Protein AF-A0A067RN87-F1 (afdb_monomer_lite)

Secondary structure (DSSP, 8-state):
---TTTTSHHHHHHHHHTT-------TT-GGG-HIIIIIIHHHHHH--

Sequence (48 aa):
DNARPHTARRTASLLQEFSWEVFNHPPYSPDLAPSDFHLFLHLKKFLS

Structure (mmCIF, N/CA/C/O backbone):
data_AF-A0A067RN87-F1
#
_entry.id   AF-A0A067RN87-F1
#
loop_
_atom_site.group_PDB
_atom_site.id
_atom_site.type_symbol
_atom_site.label_atom_id
_atom_site.label_alt_id
_atom_site.label_comp_id
_atom_site.label_asym_id
_atom_site.label_entity_id
_atom_site.label_seq_id
_atom_site.pdbx_PDB_ins_code
_atom_site.Cartn_x
_atom_site.Cartn_y
_atom_site.Cartn_z
_atom_site.occupancy
_atom_site.B_iso_or_equiv
_atom_site.auth_seq_id
_atom_site.auth_comp_id
_atom_site.auth_asym_id
_atom_site.auth_atom_id
_atom_site.pdbx_PDB_model_num
ATOM 1 N N . ASP A 1 1 ? -2.238 4.578 -1.909 1.00 71.25 1 ASP A N 1
ATOM 2 C CA . ASP A 1 1 ? -1.083 3.700 -1.636 1.00 71.25 1 ASP A CA 1
ATOM 3 C C . ASP A 1 1 ? 0.165 3.898 -2.521 1.00 71.25 1 ASP A C 1
ATOM 5 O O . ASP A 1 1 ? 1.272 3.652 -2.071 1.00 71.25 1 ASP A O 1
ATOM 9 N N . ASN A 1 2 ? 0.075 4.446 -3.742 1.00 76.38 2 ASN A N 1
ATOM 10 C CA . ASN A 1 2 ? 1.255 4.659 -4.614 1.00 76.38 2 ASN A CA 1
ATOM 11 C C . ASN A 1 2 ? 2.138 5.877 -4.245 1.00 76.38 2 ASN A C 1
ATOM 13 O O . ASN A 1 2 ? 2.593 6.630 -5.110 1.00 76.38 2 ASN A O 1
ATOM 17 N N . ALA A 1 3 ? 2.370 6.110 -2.952 1.00 74.25 3 ALA A N 1
ATOM 18 C CA . ALA A 1 3 ? 3.221 7.201 -2.484 1.00 74.25 3 ALA A CA 1
ATOM 19 C C . ALA A 1 3 ? 4.680 7.024 -2.954 1.00 74.25 3 ALA A C 1
ATOM 21 O O . ALA A 1 3 ? 5.128 5.919 -3.254 1.00 74.25 3 ALA A O 1
ATOM 22 N N . ARG A 1 4 ? 5.444 8.126 -2.991 1.00 76.94 4 ARG A N 1
ATOM 23 C CA . ARG A 1 4 ? 6.818 8.179 -3.539 1.00 76.94 4 ARG A CA 1
ATOM 24 C C . ARG A 1 4 ? 7.768 7.049 -3.080 1.00 76.94 4 ARG A C 1
ATOM 26 O O . ARG A 1 4 ? 8.568 6.620 -3.906 1.00 76.94 4 ARG A O 1
ATOM 33 N N . PRO A 1 5 ? 7.722 6.539 -1.830 1.00 78.62 5 PRO A N 1
ATOM 34 C CA . PRO A 1 5 ? 8.557 5.400 -1.430 1.00 78.62 5 PRO A CA 1
ATOM 35 C C . PRO A 1 5 ? 8.182 4.080 -2.127 1.00 78.62 5 PRO A C 1
ATOM 37 O O . PRO A 1 5 ? 9.061 3.289 -2.465 1.00 78.62 5 PRO A O 1
ATOM 40 N N . HIS A 1 6 ? 6.892 3.851 -2.387 1.00 72.88 6 HIS A N 1
ATOM 41 C CA . HIS A 1 6 ? 6.384 2.625 -3.016 1.00 72.88 6 HIS A CA 1
ATOM 42 C C . HIS A 1 6 ? 6.622 2.599 -4.528 1.00 72.88 6 HIS A C 1
ATOM 44 O O . HIS A 1 6 ? 6.764 1.533 -5.116 1.00 72.88 6 HIS A O 1
ATOM 50 N N . THR A 1 7 ? 6.750 3.771 -5.150 1.00 78.44 7 THR A N 1
ATOM 51 C CA . THR A 1 7 ? 7.066 3.926 -6.579 1.00 78.44 7 THR A CA 1
ATOM 52 C C . THR A 1 7 ? 8.544 4.217 -6.844 1.00 78.44 7 THR A C 1
ATOM 54 O O . THR A 1 7 ? 8.948 4.412 -7.991 1.00 78.44 7 THR A O 1
ATOM 57 N N . ALA A 1 8 ? 9.383 4.235 -5.802 1.00 88.56 8 ALA A N 1
ATOM 58 C CA . ALA A 1 8 ? 10.818 4.416 -5.957 1.00 88.56 8 ALA A CA 1
ATOM 59 C C . ALA A 1 8 ? 11.407 3.320 -6.858 1.00 88.56 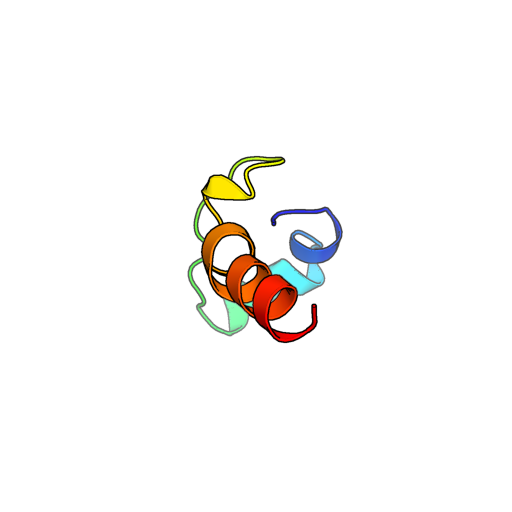8 ALA A C 1
ATOM 61 O O . ALA A 1 8 ? 11.009 2.157 -6.791 1.00 88.56 8 ALA A O 1
ATOM 62 N N . ARG A 1 9 ? 12.418 3.678 -7.663 1.00 89.12 9 ARG A N 1
ATOM 63 C CA . ARG A 1 9 ? 13.004 2.785 -8.678 1.00 89.12 9 ARG A CA 1
ATOM 64 C C . ARG A 1 9 ? 13.391 1.410 -8.129 1.00 89.12 9 ARG A C 1
ATOM 66 O O . ARG A 1 9 ? 13.157 0.414 -8.792 1.00 89.12 9 ARG A O 1
ATOM 73 N N . ARG A 1 10 ? 13.958 1.355 -6.917 1.00 91.38 10 ARG A N 1
ATOM 74 C CA . ARG A 1 10 ? 14.343 0.087 -6.274 1.00 91.38 10 ARG A CA 1
ATOM 75 C C . ARG A 1 10 ? 13.134 -0.811 -6.008 1.00 91.38 10 ARG A C 1
ATOM 77 O O . ARG A 1 10 ? 13.191 -1.991 -6.322 1.00 91.38 10 ARG A O 1
ATOM 84 N N . THR A 1 11 ? 12.054 -0.244 -5.476 1.00 91.62 11 THR A N 1
ATOM 85 C CA . THR A 1 11 ? 10.804 -0.964 -5.211 1.00 91.62 11 THR A CA 1
ATOM 86 C C . THR A 1 11 ? 10.188 -1.474 -6.511 1.00 91.62 11 THR A C 1
ATOM 88 O O . THR A 1 11 ? 9.857 -2.648 -6.605 1.00 91.62 11 THR A O 1
ATOM 91 N N . ALA A 1 12 ? 10.120 -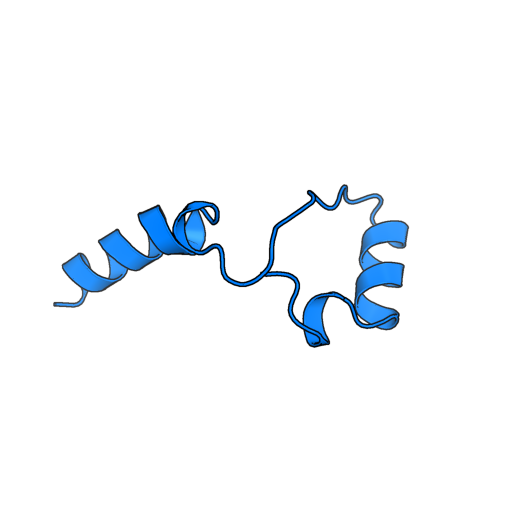0.630 -7.545 1.00 91.50 12 ALA A N 1
ATOM 92 C CA . ALA A 1 12 ? 9.595 -1.023 -8.852 1.00 91.50 12 ALA A CA 1
ATOM 93 C C . ALA A 1 12 ? 10.416 -2.152 -9.508 1.00 91.50 12 ALA A C 1
ATOM 95 O O . ALA A 1 12 ? 9.838 -3.103 -10.028 1.00 91.50 12 ALA A O 1
ATOM 96 N N . SER A 1 13 ? 11.752 -2.086 -9.440 1.00 94.44 13 SER A N 1
ATOM 97 C CA . SER A 1 13 ? 12.625 -3.151 -9.956 1.00 94.44 13 SER A CA 1
ATOM 98 C C . SER A 1 13 ? 12.409 -4.481 -9.235 1.00 94.44 13 SER A C 1
ATOM 100 O O . SER A 1 13 ? 12.346 -5.516 -9.888 1.00 94.44 13 SER A O 1
ATOM 102 N N . LEU A 1 14 ? 12.246 -4.450 -7.911 1.00 95.56 14 LEU A N 1
ATOM 103 C CA . LEU A 1 14 ? 11.991 -5.645 -7.108 1.00 95.56 14 LEU A CA 1
ATOM 104 C C . LEU A 1 14 ? 10.638 -6.290 -7.461 1.00 95.56 14 LEU A C 1
ATOM 106 O O . LEU A 1 14 ? 10.544 -7.504 -7.609 1.00 95.56 14 LEU A O 1
ATOM 110 N N . LEU A 1 15 ? 9.588 -5.480 -7.637 1.00 95.62 15 LEU A N 1
ATOM 111 C CA . LEU A 1 15 ? 8.265 -5.973 -8.039 1.00 95.62 15 LEU A CA 1
ATOM 112 C C . LEU A 1 15 ? 8.313 -6.654 -9.413 1.00 95.62 15 LEU A C 1
ATOM 114 O O . LEU A 1 15 ? 7.696 -7.701 -9.600 1.00 95.62 15 LEU A O 1
ATOM 118 N N . GLN A 1 16 ? 9.090 -6.099 -10.348 1.00 95.06 16 GLN A N 1
ATOM 119 C CA . GLN A 1 16 ? 9.311 -6.710 -11.656 1.00 95.06 16 GLN A CA 1
ATOM 120 C C . GLN A 1 16 ? 10.094 -8.027 -11.553 1.00 95.06 16 GLN A C 1
ATOM 122 O O . GLN A 1 16 ? 9.717 -9.001 -12.200 1.00 95.06 16 GLN A O 1
ATOM 127 N N . GLU A 1 17 ? 11.155 -8.075 -10.743 1.00 97.56 17 GLU A N 1
ATOM 128 C CA . GLU A 1 17 ? 11.948 -9.290 -10.507 1.00 97.56 17 GLU A CA 1
ATOM 129 C C . GLU A 1 17 ? 11.081 -10.429 -9.956 1.00 97.56 17 GLU A C 1
ATOM 131 O O . GLU A 1 17 ? 11.171 -11.566 -10.420 1.00 97.56 17 GLU A O 1
ATOM 136 N N . PHE A 1 18 ? 10.165 -10.112 -9.041 1.00 97.38 18 PHE A N 1
ATOM 137 C CA . PHE A 1 18 ? 9.208 -11.078 -8.507 1.00 97.38 18 PHE A CA 1
ATOM 138 C C . PHE A 1 18 ? 8.009 -11.357 -9.420 1.00 97.38 18 PHE A C 1
ATOM 140 O O . PHE A 1 18 ? 7.181 -12.202 -9.082 1.00 97.38 18 PHE A O 1
ATOM 147 N N . SER A 1 19 ? 7.912 -10.696 -10.579 1.00 96.12 19 SER A N 1
ATOM 148 C CA . SER A 1 19 ? 6.772 -10.799 -11.501 1.00 96.12 19 SER A CA 1
ATOM 149 C C . SER A 1 19 ? 5.427 -10.477 -10.837 1.00 96.12 19 SER A C 1
ATOM 151 O O . SER A 1 19 ? 4.408 -11.102 -11.132 1.00 96.12 19 SER A O 1
ATOM 153 N N . TRP A 1 20 ? 5.417 -9.517 -9.911 1.00 96.88 20 TRP A N 1
ATOM 154 C CA . TRP A 1 20 ? 4.198 -9.081 -9.237 1.00 96.88 20 TRP A CA 1
ATOM 155 C C . TRP A 1 20 ? 3.472 -8.028 -10.065 1.00 96.88 20 TRP A C 1
ATOM 157 O O . TRP A 1 20 ? 4.046 -7.007 -10.449 1.00 96.88 20 TRP A O 1
ATOM 167 N N . GLU A 1 21 ? 2.187 -8.267 -10.310 1.00 94.56 21 GLU A N 1
ATOM 168 C CA . GLU A 1 21 ? 1.322 -7.287 -10.952 1.00 94.56 21 GLU A CA 1
ATOM 169 C C . GLU A 1 21 ? 1.009 -6.142 -9.982 1.00 94.56 21 GLU A C 1
ATOM 171 O O . GLU A 1 21 ? 0.624 -6.355 -8.831 1.00 94.56 21 GLU A O 1
ATOM 176 N N . VAL A 1 22 ? 1.172 -4.909 -10.462 1.00 90.88 22 VAL A N 1
ATOM 177 C CA . VAL A 1 22 ? 0.861 -3.698 -9.701 1.00 90.88 22 VAL A CA 1
ATOM 178 C C . VAL A 1 22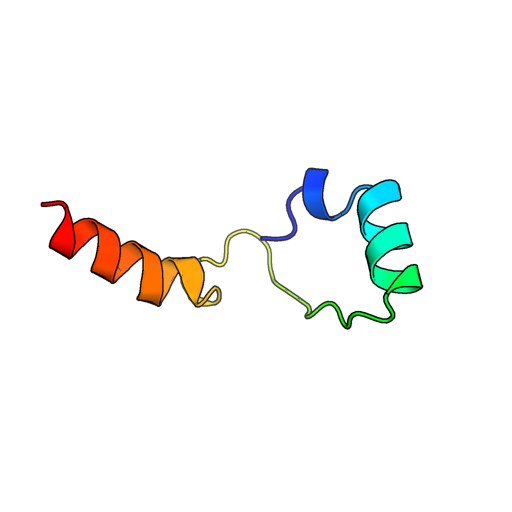 ? -0.431 -3.105 -10.240 1.00 90.88 22 VAL A C 1
ATOM 180 O O . VAL A 1 22 ? -0.475 -2.608 -11.365 1.00 90.88 22 VAL A O 1
ATOM 183 N N . PHE A 1 23 ? -1.482 -3.124 -9.425 1.00 90.62 23 PHE A N 1
ATOM 184 C CA . PHE A 1 23 ? -2.758 -2.520 -9.790 1.00 90.62 23 PHE A CA 1
ATOM 185 C C . PHE A 1 23 ? -2.672 -0.992 -9.797 1.00 90.62 23 PHE A C 1
ATOM 187 O O . PHE A 1 23 ? -2.098 -0.367 -8.899 1.00 90.62 23 PHE A O 1
ATOM 194 N N . ASN A 1 24 ? -3.304 -0.374 -10.797 1.00 89.38 24 ASN A N 1
ATOM 195 C CA . ASN A 1 24 ? -3.463 1.074 -10.835 1.00 89.38 24 ASN A CA 1
ATOM 196 C C . ASN A 1 24 ? -4.304 1.527 -9.640 1.00 89.38 24 ASN A C 1
ATOM 198 O O . ASN A 1 24 ? -5.479 1.189 -9.529 1.00 89.38 24 ASN A O 1
ATOM 202 N N . HIS A 1 25 ? -3.696 2.324 -8.766 1.00 88.88 25 HIS A N 1
ATOM 203 C CA . HIS A 1 25 ? -4.361 2.880 -7.598 1.00 88.88 25 HIS A CA 1
ATOM 204 C C . HIS A 1 25 ? -4.278 4.413 -7.632 1.00 88.88 25 HIS A C 1
ATOM 206 O O . HIS A 1 25 ? -3.163 4.955 -7.688 1.00 88.88 25 HIS A O 1
ATOM 212 N N . PRO A 1 26 ? -5.425 5.117 -7.614 1.00 88.81 26 PRO A N 1
ATOM 213 C CA . PRO A 1 26 ? -5.443 6.567 -7.690 1.00 88.81 26 PRO A CA 1
ATOM 214 C C . PRO A 1 26 ? -4.855 7.226 -6.428 1.00 88.81 26 PRO A C 1
ATOM 216 O O . PRO A 1 26 ? -4.815 6.623 -5.350 1.00 88.81 26 PRO A O 1
ATOM 219 N N . PRO A 1 27 ? -4.346 8.466 -6.535 1.00 86.75 27 PRO A N 1
ATOM 220 C CA . PRO A 1 27 ? -3.883 9.214 -5.373 1.00 86.75 27 PRO A CA 1
ATOM 221 C C . PRO A 1 27 ? -5.010 9.440 -4.356 1.00 86.75 27 PRO A C 1
ATOM 223 O O . PRO A 1 27 ? -6.111 9.826 -4.731 1.00 86.75 27 PRO A O 1
ATOM 226 N N . TYR A 1 28 ? -4.691 9.280 -3.067 1.00 83.75 28 TYR A N 1
ATOM 227 C CA . TYR A 1 28 ? -5.585 9.588 -1.940 1.00 83.75 28 TYR A CA 1
ATOM 228 C C . TYR A 1 28 ? -6.946 8.867 -1.963 1.00 83.75 28 TYR A C 1
ATOM 230 O O . TYR A 1 28 ? -7.952 9.462 -1.590 1.00 83.75 28 TYR A O 1
ATOM 238 N N . SER A 1 29 ? -6.975 7.587 -2.346 1.00 89.94 29 SER A N 1
ATOM 239 C CA . SER A 1 29 ? -8.205 6.776 -2.397 1.00 89.94 29 SER A CA 1
ATOM 240 C C . SER A 1 29 ? -8.239 5.663 -1.336 1.00 89.94 29 SER A C 1
ATOM 242 O O . SER A 1 29 ? -8.132 4.483 -1.677 1.00 89.94 29 SER A O 1
ATOM 244 N N . PRO A 1 30 ? -8.348 6.003 -0.036 1.00 87.88 30 PRO A N 1
ATOM 245 C CA . PRO A 1 30 ? -8.402 5.012 1.045 1.00 87.88 30 PRO A CA 1
ATOM 246 C C . PRO A 1 30 ? -9.672 4.147 0.993 1.00 87.88 30 PRO A C 1
ATOM 248 O O . PRO A 1 30 ? -9.674 3.005 1.437 1.00 87.88 30 PRO A O 1
ATOM 251 N N . ASP A 1 31 ? -10.752 4.654 0.405 1.00 91.00 31 ASP A N 1
ATOM 252 C CA . ASP A 1 31 ? -11.985 3.911 0.130 1.00 91.00 31 ASP A CA 1
ATOM 253 C C . ASP A 1 31 ? -11.781 2.751 -0.857 1.00 91.00 31 ASP A C 1
ATOM 255 O O . ASP A 1 31 ? -12.542 1.787 -0.841 1.00 91.00 31 ASP A O 1
ATOM 259 N N . LEU A 1 32 ? -10.729 2.809 -1.677 1.00 90.81 32 LEU A N 1
ATOM 260 C CA . LEU A 1 32 ? -10.373 1.751 -2.622 1.00 90.81 32 LEU A CA 1
ATOM 261 C C . LEU A 1 32 ? -9.346 0.762 -2.064 1.00 90.81 32 LEU A C 1
ATOM 263 O O . LEU A 1 32 ? -9.054 -0.239 -2.715 1.00 90.81 32 LEU A O 1
ATOM 267 N N . ALA A 1 33 ? -8.771 1.033 -0.892 1.00 93.06 33 ALA A N 1
ATOM 268 C CA . ALA A 1 33 ? -7.771 0.179 -0.266 1.00 93.06 33 ALA A CA 1
ATOM 269 C C . ALA A 1 33 ? -8.436 -0.732 0.785 1.00 93.06 33 ALA A C 1
ATOM 271 O O . ALA A 1 33 ? -8.862 -0.238 1.832 1.00 93.06 33 ALA A O 1
ATOM 272 N N . PRO A 1 34 ? -8.509 -2.064 0.572 1.00 92.75 34 PRO A N 1
ATOM 273 C CA . PRO A 1 34 ? -9.138 -2.989 1.525 1.00 92.75 34 PRO A CA 1
ATOM 274 C C . PRO A 1 34 ? -8.539 -2.937 2.933 1.00 92.75 34 PRO A C 1
ATOM 276 O O . PRO A 1 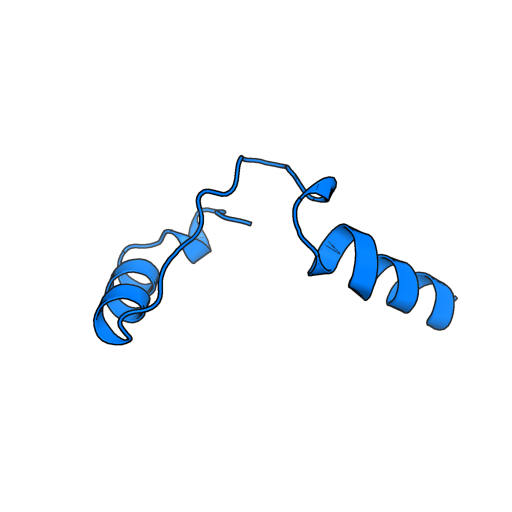34 ? -9.244 -3.127 3.927 1.00 92.75 34 PRO A O 1
ATOM 279 N N . SER A 1 35 ? -7.243 -2.641 3.034 1.00 94.31 35 SER A N 1
ATOM 280 C CA . SER A 1 35 ? -6.569 -2.387 4.306 1.00 94.31 35 SER A CA 1
ATOM 281 C C . SER A 1 35 ? -7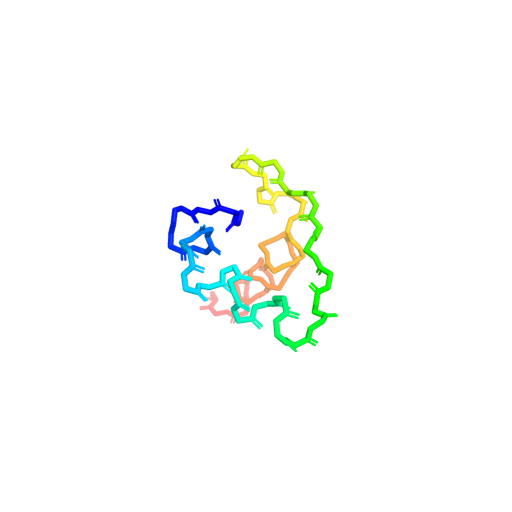.201 -1.221 5.071 1.00 94.31 35 SER A C 1
ATOM 283 O O . SER A 1 35 ? -7.452 -1.348 6.266 1.00 94.31 35 SER A O 1
ATOM 285 N N . ASP A 1 36 ? -7.506 -0.115 4.395 1.00 93.25 36 ASP A N 1
ATOM 286 C CA . ASP A 1 36 ? -8.012 1.108 5.015 1.00 93.25 36 ASP A CA 1
ATOM 287 C C . ASP A 1 36 ? -9.507 1.014 5.347 1.00 93.25 36 ASP A C 1
ATOM 289 O O . ASP A 1 36 ? -9.892 1.218 6.504 1.00 93.25 36 ASP A O 1
ATOM 293 N N . PHE A 1 37 ? -10.360 0.673 4.373 1.00 91.81 37 PHE A N 1
ATOM 294 C CA . PHE A 1 37 ? -11.815 0.694 4.584 1.00 91.81 37 PHE A CA 1
ATOM 295 C C . PHE A 1 37 ? -12.344 -0.518 5.361 1.00 91.81 37 PHE A C 1
ATOM 297 O O . PHE A 1 37 ? -13.408 -0.429 5.978 1.00 91.81 37 PHE A O 1
ATOM 304 N N . HIS A 1 38 ? -11.632 -1.650 5.344 1.00 93.44 38 HIS A N 1
ATOM 305 C CA . HIS A 1 38 ? -12.064 -2.865 6.031 1.00 93.44 38 HIS A CA 1
ATOM 306 C C . HIS A 1 38 ? -11.173 -3.186 7.229 1.00 93.44 38 HIS A C 1
ATOM 308 O O . HIS A 1 38 ? -11.638 -3.092 8.366 1.00 93.44 38 HIS A O 1
ATOM 314 N N . LEU A 1 39 ? -9.907 -3.548 7.014 1.00 96.44 39 LEU A N 1
ATOM 315 C CA . LEU A 1 39 ? -9.058 -4.081 8.086 1.00 96.44 39 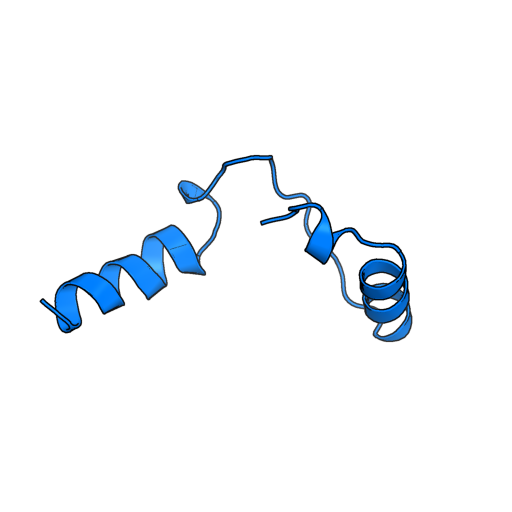LEU A CA 1
ATOM 316 C C . LEU A 1 39 ? -8.838 -3.060 9.212 1.00 96.44 39 LEU A C 1
ATOM 318 O O . LEU A 1 39 ? -9.170 -3.331 10.367 1.00 96.44 39 LEU A O 1
ATOM 322 N N . PHE A 1 40 ? -8.318 -1.875 8.891 1.00 94.81 40 PHE A N 1
ATOM 323 C CA . PHE A 1 40 ? -8.003 -0.856 9.890 1.00 94.81 40 PHE A CA 1
ATOM 324 C C . PHE A 1 40 ? -9.246 -0.241 10.522 1.00 94.81 40 PHE A C 1
ATOM 326 O O . PHE A 1 40 ? -9.210 0.130 11.696 1.00 94.81 40 PHE A O 1
ATOM 333 N N . LEU A 1 41 ? -10.360 -0.181 9.792 1.00 94.00 41 LEU A N 1
ATOM 334 C CA . LEU A 1 41 ? -11.640 0.228 10.360 1.00 94.00 41 LEU A CA 1
ATOM 335 C C . LEU A 1 41 ? -12.079 -0.719 11.488 1.00 94.00 41 LEU A C 1
ATOM 337 O O . LEU A 1 41 ? -12.446 -0.255 12.568 1.00 94.00 41 LEU A O 1
ATOM 341 N N . HIS A 1 42 ? -12.028 -2.034 11.260 1.00 95.44 42 HIS A N 1
ATOM 342 C CA . HIS A 1 42 ? -12.392 -3.019 12.282 1.00 95.44 42 HIS A CA 1
ATOM 343 C C . HIS A 1 42 ? -11.362 -3.079 13.408 1.00 95.44 42 HIS A C 1
ATOM 345 O O . HIS A 1 42 ? -11.745 -3.150 14.573 1.00 95.44 42 HIS A O 1
ATOM 351 N N . LEU A 1 43 ? -10.072 -2.969 13.083 1.00 97.25 43 LEU A N 1
ATOM 352 C CA . LEU A 1 43 ? -9.008 -2.944 14.082 1.00 97.25 43 LEU A CA 1
ATOM 353 C C . LEU A 1 43 ? -9.171 -1.765 15.049 1.00 97.25 43 LEU A C 1
ATOM 355 O O . LEU A 1 43 ? -9.083 -1.955 16.256 1.00 97.25 43 LEU A O 1
ATOM 359 N N . LYS A 1 44 ? -9.472 -0.562 14.544 1.00 95.62 44 LYS A N 1
ATOM 360 C CA . LYS A 1 44 ? -9.741 0.605 15.398 1.00 95.62 44 LYS A CA 1
ATOM 361 C C . LYS A 1 44 ? -10.920 0.362 16.332 1.00 95.62 44 LYS A C 1
ATOM 363 O O . LYS A 1 44 ? -10.799 0.655 17.512 1.00 95.62 44 LYS A O 1
ATOM 368 N N . LYS A 1 45 ? -12.022 -0.205 15.825 1.00 95.38 45 LYS A N 1
ATOM 369 C CA . LYS A 1 45 ? -13.191 -0.556 16.650 1.00 95.38 45 LYS A CA 1
ATOM 370 C C . LYS A 1 45 ? -12.847 -1.563 17.746 1.00 95.38 45 LYS A C 1
ATOM 372 O O . LYS A 1 45 ? -13.398 -1.464 18.828 1.00 95.38 45 LYS A O 1
ATOM 377 N N . PHE A 1 46 ? -11.968 -2.521 17.458 1.00 96.69 46 PHE A N 1
ATOM 378 C CA . PHE A 1 46 ? -11.533 -3.527 18.427 1.00 96.69 46 PHE A CA 1
ATOM 379 C C . PHE A 1 46 ? -10.605 -2.959 19.510 1.00 96.69 46 PHE A C 1
ATOM 381 O O . PHE A 1 46 ? -10.654 -3.398 20.651 1.00 96.69 46 PHE A O 1
ATOM 388 N N . LEU A 1 47 ? -9.745 -2.006 19.146 1.00 96.44 47 LEU A N 1
ATOM 389 C CA . LEU A 1 47 ? -8.799 -1.359 20.063 1.00 96.44 47 LEU A CA 1
ATOM 390 C C . LEU A 1 47 ? -9.407 -0.183 20.846 1.00 96.44 47 LEU A C 1
ATOM 392 O O . LEU A 1 47 ? -8.695 0.440 21.632 1.00 96.44 47 LEU A O 1
ATOM 396 N N . SER A 1 48 ? -10.672 0.150 20.576 1.00 85.38 48 SER A N 1
ATOM 397 C CA . SER A 1 48 ? -11.436 1.180 21.291 1.00 85.38 48 SER A CA 1
ATOM 398 C C . SER A 1 48 ? -12.050 0.595 22.555 1.00 85.38 48 SER A C 1
ATOM 400 O O . SER A 1 48 ? -12.030 1.305 23.581 1.00 85.38 48 SER A O 1
#

InterPro domains:
  IPR036397 Ribonuclease H superfamily [G3DSA:3.30.420.10] (1-48)
  IPR052709 Transposase-Methyltransferase Hybrid [PTHR46060] (1-47)

Radius of gyration: 13.77 Å; chains: 1; bounding box: 28×21×33 Å

pLDDT: mean 90.19, std 6.92, range [71.25, 97.56]

Organism: Zootermopsis nevadensis (NCBI:txid136037)

Foldseek 3Di:
DCPPVCVPPVNVVVCVVVVHDDDDDDPPCLVPPCCRPPVVVVVVVVVD